Protein AF-A0A2Y9PAJ8-F1 (afdb_monomer_lite)

Organism: Delphinapterus leucas (NCBI:txid9749)

InterPro domains:
  IPR026242 HAUS augmin-like complex subunit 2, metazoa [PR02088] (64-81)
  IPR026242 HAUS augmin-like complex subunit 2, metazoa [PR02088] (92-110)
  IPR026242 HAUS augmin-like complex subunit 2, metazoa [PR02088] (110-126)
  IPR026242 HAUS augmin-like complex subunit 2, metazoa [PR02088] (129-152)
  IPR028346 HAUS augmin-like complex subunit 2 [PF15003] (10-169)
  IPR028346 HAUS augmin-like complex subunit 2 [PTHR16039] (4-170)

Radius of gyration: 66.62 Å; chains: 1; bounding box: 100×62×180 Å

Foldseek 3Di:
DDDPDPPDPDPDQPPVNVVVVVCCVVVVDPPVNVVVVVPDDPPVVVVVVVVVVVVVVVVVVVVVVVVVVVVVCVVCVCPPPPVNVVVVVVVVVVVVVVVVVVVVVVVVVVVVVVPPPPPPDDPDPPVCPVVVVVVVVVVVVVVVVVVVVVVVVVCVVVVVVVVVVVVVVVVVVVVVPDD

Sequence (179 aa):
MAEANPWVPASEPKAAGLLLGHFVASGLVTQEMLNISKKSTSCFVNFSRLQQITDIQAEIYQKNLEIELLRLEKDAADVVHPSFLAQKCHTLQSMNNHLEAVLKEKRSLRQRLLKPMCQENLPIEAVYHRYMVHLLELAVTFIERLEDHLEIIRNVPHLDENLKKMRRAQRVDLSRTVP

pLDDT: mean 81.79, std 15.31, range [39.09, 98.56]

Secondary structure (DSSP, 8-state):
-PPPPTTS--SS--HHHHHHHHHHHTTSS-HHHHHHHTTSPPHHHHHHHHHHHHHHHHHHHHHHHHHHHHHHHHHHHHHH-HHHHHHHHHHHHHHHHHHHHHHHHHHHHHHHHHS--TTSS----HHHHHHHHHHHHHHHHHHHHHHHHHHHHHHHHHHHHHHHHHHHHHHHHHTSS--

Structure (mmCIF, N/CA/C/O backbone):
data_AF-A0A2Y9PAJ8-F1
#
_entry.id   AF-A0A2Y9PAJ8-F1
#
loop_
_atom_site.group_PDB
_atom_site.id
_atom_site.type_symbol
_atom_site.label_atom_id
_atom_site.label_alt_id
_atom_site.label_comp_id
_atom_site.label_asym_id
_atom_site.label_entity_id
_atom_site.label_seq_id
_atom_site.pdbx_PDB_ins_code
_atom_site.Cartn_x
_atom_site.Cartn_y
_atom_site.Cartn_z
_atom_site.occupancy
_atom_site.B_iso_or_equiv
_atom_site.auth_seq_id
_atom_site.auth_comp_id
_atom_site.auth_asym_id
_atom_site.auth_atom_id
_atom_site.pdbx_PDB_model_num
ATOM 1 N N . MET A 1 1 ? 23.806 -16.352 -77.876 1.00 39.09 1 MET A N 1
ATOM 2 C CA . MET A 1 1 ? 25.153 -15.755 -77.768 1.00 39.09 1 MET A CA 1
ATOM 3 C C . MET A 1 1 ? 25.204 -15.026 -76.439 1.00 39.09 1 MET A C 1
ATOM 5 O O . MET A 1 1 ? 24.299 -14.245 -76.189 1.00 39.09 1 MET A O 1
ATOM 9 N N . ALA A 1 2 ? 26.139 -15.371 -75.554 1.00 44.28 2 ALA A N 1
ATOM 10 C CA . ALA A 1 2 ? 26.233 -14.759 -74.230 1.00 44.28 2 ALA A CA 1
ATOM 11 C C . ALA A 1 2 ? 26.873 -13.369 -74.356 1.00 44.28 2 ALA A C 1
ATOM 13 O O . ALA A 1 2 ? 27.982 -13.256 -74.876 1.00 44.28 2 ALA A O 1
ATOM 14 N N . GLU A 1 3 ? 26.164 -12.325 -73.924 1.00 47.22 3 GLU A N 1
ATOM 15 C CA . GLU A 1 3 ? 26.715 -10.974 -73.817 1.00 47.22 3 GLU A CA 1
ATOM 16 C C . GLU A 1 3 ? 27.881 -10.979 -72.824 1.00 47.22 3 GLU A C 1
ATOM 18 O O . GLU A 1 3 ? 27.763 -11.454 -71.691 1.00 47.22 3 GLU A O 1
ATOM 23 N N . ALA A 1 4 ? 29.036 -10.496 -73.277 1.00 56.88 4 ALA A N 1
ATOM 24 C CA . ALA A 1 4 ? 30.236 -10.423 -72.463 1.00 56.88 4 ALA A CA 1
ATOM 25 C C . ALA A 1 4 ? 30.007 -9.470 -71.280 1.00 56.88 4 ALA A C 1
ATOM 27 O O . ALA A 1 4 ? 29.634 -8.313 -71.463 1.00 56.88 4 ALA A O 1
ATOM 28 N N . ASN A 1 5 ? 30.242 -9.971 -70.065 1.00 56.97 5 ASN A N 1
ATOM 29 C CA . ASN A 1 5 ? 30.102 -9.213 -68.828 1.00 56.97 5 ASN A CA 1
ATOM 30 C C . ASN A 1 5 ? 30.989 -7.942 -68.872 1.00 56.97 5 ASN A C 1
ATOM 32 O O . ASN A 1 5 ? 32.215 -8.077 -68.937 1.00 56.97 5 ASN A O 1
ATOM 36 N N . PRO A 1 6 ? 30.409 -6.727 -68.771 1.00 57.31 6 PRO A N 1
ATOM 37 C CA . PRO A 1 6 ? 31.145 -5.459 -68.836 1.00 57.31 6 PRO A CA 1
ATOM 38 C C . PRO A 1 6 ? 32.193 -5.274 -67.727 1.00 57.31 6 PRO A C 1
ATOM 40 O O . PRO A 1 6 ? 33.041 -4.388 -67.820 1.00 57.31 6 PRO A O 1
ATOM 43 N N . TRP A 1 7 ? 32.120 -6.086 -66.669 1.00 59.66 7 TRP A N 1
ATOM 44 C CA . TRP A 1 7 ? 32.944 -5.978 -65.465 1.00 59.66 7 TRP A CA 1
ATOM 45 C C . TRP A 1 7 ? 34.128 -6.949 -65.432 1.00 59.66 7 TRP A C 1
ATOM 47 O O . TRP A 1 7 ? 34.899 -6.936 -64.474 1.00 59.66 7 TRP A O 1
ATOM 57 N N . VAL A 1 8 ? 34.305 -7.780 -66.464 1.00 54.75 8 VAL A N 1
ATOM 58 C CA . VAL A 1 8 ? 35.503 -8.616 -66.608 1.00 54.75 8 VAL A CA 1
ATOM 59 C C . VAL A 1 8 ? 36.596 -7.776 -67.277 1.00 54.75 8 VAL A C 1
ATOM 61 O O . VAL A 1 8 ? 36.372 -7.264 -68.376 1.00 54.75 8 VAL A O 1
ATOM 64 N N . PRO A 1 9 ? 37.784 -7.604 -66.663 1.00 58.22 9 PRO A N 1
ATOM 65 C CA . PRO A 1 9 ? 38.886 -6.918 -67.322 1.00 58.22 9 PRO A CA 1
ATOM 66 C C . PRO A 1 9 ? 39.263 -7.691 -68.587 1.00 58.22 9 PRO A C 1
ATOM 68 O O . PRO A 1 9 ? 39.720 -8.831 -68.511 1.00 58.22 9 PRO A O 1
ATOM 71 N N . ALA A 1 10 ? 39.045 -7.089 -69.756 1.00 58.31 10 ALA A N 1
ATOM 72 C CA . ALA A 1 10 ? 39.509 -7.661 -71.010 1.00 58.31 10 ALA A CA 1
ATOM 73 C C . ALA A 1 10 ? 41.036 -7.816 -70.944 1.00 58.31 10 ALA A C 1
ATOM 75 O O . ALA A 1 10 ? 41.749 -6.852 -70.669 1.00 58.31 10 ALA A O 1
ATOM 76 N N . SER A 1 11 ? 41.515 -9.040 -71.175 1.00 58.41 11 SER A N 1
ATOM 77 C CA . SER A 1 11 ? 42.934 -9.414 -71.100 1.00 58.41 11 SER A CA 1
ATOM 78 C C . SER A 1 11 ? 43.789 -8.814 -72.228 1.00 58.41 11 SER A C 1
ATOM 80 O O . SER A 1 11 ? 45.004 -9.003 -72.238 1.00 58.41 11 SER A O 1
ATOM 82 N N . GLU A 1 12 ? 43.179 -8.101 -73.176 1.00 63.31 12 GLU A N 1
ATOM 83 C CA . GLU A 1 12 ? 43.872 -7.427 -74.270 1.00 63.31 12 GLU A CA 1
ATOM 84 C C . GLU A 1 12 ? 44.139 -5.951 -73.930 1.00 63.31 12 GLU A C 1
ATOM 86 O O . GLU A 1 12 ? 43.258 -5.265 -73.394 1.00 63.31 12 GLU A O 1
ATOM 91 N N . PRO A 1 13 ? 45.335 -5.419 -74.246 1.00 65.50 13 PRO A N 1
ATOM 92 C CA . PRO A 1 13 ? 45.631 -4.011 -74.034 1.00 65.50 13 PRO A CA 1
ATOM 93 C C . PRO A 1 13 ? 44.679 -3.154 -74.875 1.00 65.50 13 PRO A C 1
ATOM 95 O O . PRO A 1 13 ? 44.751 -3.131 -76.102 1.00 65.50 13 PRO A O 1
ATOM 98 N N . LYS A 1 14 ? 43.769 -2.432 -74.203 1.00 73.19 14 LYS A N 1
ATOM 99 C CA . LYS A 1 14 ? 42.844 -1.488 -74.849 1.00 73.19 14 LYS A CA 1
ATOM 100 C C . LYS A 1 14 ? 43.635 -0.540 -75.754 1.00 73.19 14 LYS A C 1
ATOM 102 O O . LYS A 1 14 ? 44.642 0.011 -75.318 1.00 73.19 14 LYS A O 1
ATOM 107 N N . ALA A 1 15 ? 43.140 -0.277 -76.964 1.00 77.12 15 ALA A N 1
ATOM 108 C CA . ALA A 1 15 ? 43.777 0.629 -77.931 1.00 77.12 15 ALA A CA 1
ATOM 109 C C . ALA A 1 15 ? 44.148 2.001 -77.325 1.00 77.12 15 ALA A C 1
ATOM 111 O O . ALA A 1 15 ? 45.206 2.554 -77.614 1.00 77.12 15 ALA A O 1
ATOM 112 N N . ALA A 1 16 ? 43.325 2.508 -76.401 1.00 77.88 16 ALA A N 1
ATOM 113 C CA . ALA A 1 16 ? 43.622 3.716 -75.633 1.00 77.88 16 ALA A CA 1
ATOM 114 C C . ALA A 1 16 ? 44.891 3.593 -74.764 1.00 77.88 16 ALA A C 1
ATOM 116 O O . ALA A 1 16 ? 45.661 4.540 -74.671 1.00 77.88 16 ALA A O 1
ATOM 117 N N . GLY A 1 17 ? 45.142 2.431 -74.156 1.00 78.81 17 GLY A N 1
ATOM 118 C CA . GLY A 1 17 ? 46.349 2.164 -73.370 1.00 78.81 17 GLY A CA 1
ATOM 119 C C . GLY A 1 17 ? 47.621 2.150 -74.219 1.00 78.81 17 GLY A C 1
ATOM 120 O O . GLY A 1 17 ? 48.645 2.665 -73.781 1.00 78.81 17 GLY A O 1
ATOM 121 N N . LEU A 1 18 ? 47.543 1.642 -75.454 1.00 83.12 18 LEU A N 1
ATOM 122 C CA . LEU A 1 18 ? 48.664 1.679 -76.400 1.00 83.12 18 LEU A CA 1
ATOM 123 C C . LEU A 1 18 ? 48.980 3.112 -76.852 1.00 83.12 18 LEU A C 1
ATOM 125 O O . LEU A 1 18 ? 50.144 3.508 -76.859 1.00 83.12 18 LEU A O 1
ATOM 129 N N . LEU A 1 19 ? 47.953 3.915 -77.159 1.00 82.94 19 LEU A N 1
ATOM 130 C CA . LEU A 1 19 ? 48.126 5.330 -77.513 1.00 82.94 19 LEU A CA 1
ATOM 131 C C . LEU A 1 19 ? 48.706 6.147 -76.354 1.00 82.94 19 LEU A C 1
ATOM 133 O O . LEU A 1 19 ? 49.630 6.932 -76.554 1.00 82.94 19 LEU A O 1
ATOM 137 N N . LEU A 1 20 ? 48.211 5.932 -75.133 1.00 81.06 20 LEU A N 1
ATOM 138 C CA . LEU A 1 20 ? 48.749 6.583 -73.937 1.00 81.06 20 LEU A CA 1
ATOM 139 C C . LEU A 1 20 ? 50.207 6.177 -73.681 1.00 81.06 20 LEU A C 1
ATOM 141 O O . LEU A 1 20 ? 51.025 7.040 -73.376 1.00 81.06 20 LEU A O 1
ATOM 145 N N . GLY A 1 21 ? 50.555 4.901 -73.876 1.00 82.44 21 GLY A N 1
ATOM 146 C CA . GLY A 1 21 ? 51.939 4.427 -73.794 1.00 82.44 21 GLY A CA 1
ATOM 147 C C . GLY A 1 21 ? 52.856 5.097 -74.821 1.00 82.44 21 GLY A C 1
ATOM 148 O O . GLY A 1 21 ? 53.961 5.514 -74.477 1.00 82.44 21 GLY A O 1
ATOM 149 N N . HIS A 1 22 ? 52.380 5.286 -76.055 1.00 85.00 22 HIS A N 1
ATOM 150 C CA . HIS A 1 22 ? 53.116 6.019 -77.086 1.00 85.00 22 HIS A CA 1
ATOM 151 C C . HIS A 1 22 ? 53.312 7.497 -76.714 1.00 85.00 22 HIS A C 1
ATOM 153 O O . HIS A 1 22 ? 54.408 8.031 -76.874 1.00 85.00 22 HIS A O 1
ATOM 159 N N . PHE A 1 23 ? 52.292 8.160 -76.160 1.00 82.56 23 PHE A N 1
ATOM 160 C CA . PHE A 1 23 ? 52.420 9.551 -75.713 1.00 82.56 23 PHE A CA 1
ATOM 161 C C . PHE A 1 23 ? 53.408 9.720 -74.557 1.00 82.56 23 PHE A C 1
ATOM 163 O O . PHE A 1 23 ? 54.164 10.693 -74.555 1.00 82.56 23 PHE A O 1
ATOM 170 N N . VAL A 1 24 ? 53.476 8.746 -73.647 1.00 86.44 24 VAL A N 1
ATOM 171 C CA . VAL A 1 24 ? 54.499 8.709 -72.592 1.00 86.44 24 VAL A CA 1
ATOM 172 C C . VAL A 1 24 ? 55.894 8.494 -73.177 1.00 86.44 24 VAL A C 1
ATOM 174 O O . VAL A 1 24 ? 56.818 9.226 -72.833 1.00 86.44 24 VAL A O 1
ATOM 177 N N . ALA A 1 25 ? 56.051 7.553 -74.113 1.00 83.94 25 ALA A N 1
ATOM 178 C CA . ALA A 1 25 ? 57.332 7.286 -74.771 1.00 83.94 25 ALA A CA 1
ATOM 179 C C . ALA A 1 25 ? 57.831 8.472 -75.619 1.00 83.94 25 ALA A C 1
ATOM 181 O O . ALA A 1 25 ? 59.030 8.725 -75.683 1.00 83.94 25 ALA A O 1
ATOM 182 N N . SER A 1 26 ? 56.915 9.226 -76.234 1.00 85.38 26 SER A N 1
ATOM 183 C CA . SER A 1 26 ? 57.223 10.434 -77.014 1.00 85.38 26 SER A CA 1
ATOM 184 C C . SER A 1 26 ? 57.530 11.676 -76.162 1.00 85.38 26 SER A C 1
ATOM 186 O O . SER A 1 26 ? 57.843 12.727 -76.714 1.00 85.38 26 SER A O 1
ATOM 188 N N . GLY A 1 27 ? 57.409 11.588 -74.830 1.00 80.19 27 GLY A N 1
ATOM 189 C CA . GLY A 1 27 ? 57.617 12.711 -73.909 1.00 80.19 27 GLY A CA 1
ATOM 190 C C . GLY A 1 27 ? 56.516 13.779 -73.935 1.00 80.19 27 GLY A C 1
ATOM 191 O O . GLY A 1 27 ? 56.612 14.766 -73.211 1.00 80.19 27 GLY A O 1
ATOM 192 N N . LEU A 1 28 ? 55.460 13.581 -74.735 1.00 82.44 28 LEU A N 1
ATOM 193 C CA . LEU A 1 28 ? 54.324 14.500 -74.859 1.00 82.44 28 LEU A CA 1
ATOM 194 C C . LEU A 1 28 ? 53.488 14.561 -73.567 1.00 82.44 28 LEU A C 1
ATOM 196 O O . LEU A 1 28 ? 52.864 15.578 -73.274 1.00 82.44 28 LEU A O 1
ATOM 200 N N . VAL A 1 29 ? 53.473 13.468 -72.797 1.00 81.12 29 VAL A N 1
ATOM 201 C CA . VAL A 1 29 ? 52.797 13.355 -71.498 1.00 81.12 29 VAL A CA 1
ATOM 202 C C . VAL A 1 29 ? 53.731 12.649 -70.518 1.00 81.12 29 VAL A C 1
ATOM 204 O O . VAL A 1 29 ? 54.272 11.595 -70.835 1.00 81.12 29 VAL A O 1
ATOM 207 N N . THR A 1 30 ? 53.914 13.180 -69.307 1.00 82.44 30 THR A N 1
ATOM 208 C CA . THR A 1 30 ? 54.704 12.486 -68.277 1.00 82.44 30 THR A CA 1
ATOM 209 C C . THR A 1 30 ? 53.856 11.459 -67.525 1.00 82.44 30 THR A C 1
ATOM 211 O O . THR A 1 30 ? 52.648 11.627 -67.337 1.00 82.44 30 THR A O 1
ATOM 214 N N . GLN A 1 31 ? 54.490 10.394 -67.026 1.00 80.00 31 GLN A N 1
ATOM 215 C CA . GLN A 1 31 ? 53.811 9.394 -66.193 1.00 80.00 31 GLN A CA 1
ATOM 216 C C . GLN A 1 31 ? 53.178 10.028 -64.939 1.00 80.00 31 GLN A C 1
ATOM 218 O O . GLN A 1 31 ? 52.136 9.575 -64.464 1.00 80.00 31 GLN A O 1
ATOM 223 N N . GLU A 1 32 ? 53.770 11.107 -64.423 1.00 78.88 32 GLU A N 1
ATOM 224 C CA . GLU A 1 32 ? 53.215 11.885 -63.316 1.00 78.88 32 GLU A CA 1
ATOM 225 C C . GLU A 1 32 ? 51.882 12.545 -63.683 1.00 78.88 32 GLU A C 1
ATOM 227 O O . GLU A 1 32 ? 50.939 12.451 -62.898 1.00 78.88 32 GLU A O 1
ATOM 232 N N . MET A 1 33 ? 51.755 13.116 -64.889 1.00 79.81 33 MET A N 1
ATOM 233 C CA . MET A 1 33 ? 50.500 13.708 -65.374 1.00 79.81 33 MET A CA 1
ATOM 234 C C . MET A 1 33 ? 49.364 12.678 -65.452 1.00 79.81 33 MET A C 1
ATOM 236 O O . MET A 1 33 ? 48.243 12.974 -65.038 1.00 79.81 33 MET A O 1
ATOM 240 N N . LEU A 1 34 ? 49.650 11.447 -65.895 1.00 77.06 34 LEU A N 1
ATOM 241 C CA . LEU A 1 34 ? 48.667 10.353 -65.894 1.00 77.06 34 LEU A CA 1
ATOM 242 C C . LEU A 1 34 ? 48.319 9.884 -64.472 1.00 77.06 34 LEU A C 1
ATOM 244 O O . LEU A 1 34 ? 47.163 9.588 -64.166 1.00 77.06 34 LEU A O 1
ATOM 248 N N . ASN A 1 35 ? 49.305 9.855 -63.573 1.00 74.94 35 ASN A N 1
ATOM 249 C CA . ASN A 1 35 ? 49.118 9.427 -62.188 1.00 74.94 35 ASN A CA 1
ATOM 250 C C . ASN A 1 35 ? 48.344 10.447 -61.329 1.00 74.94 35 ASN A C 1
ATOM 252 O O . ASN A 1 35 ? 47.767 10.049 -60.316 1.00 74.94 35 ASN A O 1
ATOM 256 N N . ILE A 1 36 ? 48.283 11.733 -61.707 1.00 70.94 36 ILE A N 1
ATOM 257 C CA . ILE A 1 36 ? 47.476 12.755 -61.008 1.00 70.94 36 ILE A CA 1
ATOM 258 C C . ILE A 1 36 ? 45.981 12.416 -61.070 1.00 70.94 36 ILE A C 1
ATOM 260 O O . ILE A 1 36 ? 45.295 12.507 -60.053 1.00 70.94 36 ILE A O 1
ATOM 264 N N . SER A 1 37 ? 45.483 11.938 -62.215 1.00 62.16 37 SER A N 1
ATOM 265 C CA . SER A 1 37 ? 44.076 11.531 -62.371 1.00 62.16 37 SER A CA 1
ATOM 266 C C . SER A 1 37 ? 43.698 10.353 -61.458 1.00 62.16 37 SER A C 1
ATOM 268 O O . SER A 1 37 ? 42.570 10.270 -60.977 1.00 62.16 37 SER A O 1
ATOM 270 N N . LYS A 1 38 ? 44.663 9.488 -61.122 1.00 62.00 38 LYS A N 1
ATOM 271 C CA . LYS A 1 38 ? 44.470 8.337 -60.226 1.00 62.00 38 LYS A CA 1
ATOM 272 C C . LYS A 1 38 ? 44.359 8.723 -58.741 1.00 62.00 38 LYS A C 1
ATOM 274 O O . LYS A 1 38 ? 43.943 7.894 -57.936 1.00 62.00 38 LYS A O 1
ATOM 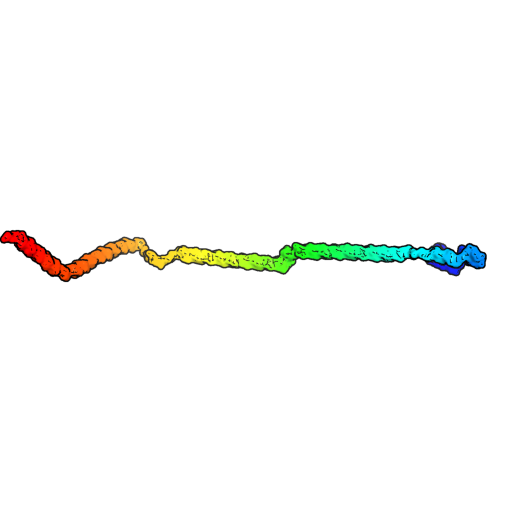279 N N . LYS A 1 39 ? 44.719 9.957 -58.356 1.00 57.59 39 LYS A N 1
ATOM 280 C CA . LYS A 1 39 ? 44.717 10.424 -56.954 1.00 57.59 39 LYS A CA 1
ATOM 281 C C . LYS A 1 39 ? 43.343 10.867 -56.434 1.00 57.59 39 LYS A C 1
ATOM 283 O O . LYS A 1 39 ? 43.264 11.272 -55.275 1.00 57.59 39 LYS A O 1
ATOM 288 N N . SER A 1 40 ? 42.263 10.786 -57.220 1.00 58.31 40 SER A N 1
ATOM 289 C CA . SER A 1 40 ? 40.924 11.024 -56.669 1.00 58.31 40 SER A CA 1
ATOM 290 C C . SER A 1 40 ? 40.627 9.941 -55.632 1.00 58.31 40 SER A C 1
ATOM 292 O O . SER A 1 40 ? 40.579 8.758 -55.974 1.00 58.31 40 SER A O 1
ATOM 294 N N . THR A 1 41 ? 40.456 10.329 -54.368 1.00 58.69 41 THR A N 1
ATOM 295 C CA . THR A 1 41 ? 40.036 9.428 -53.292 1.00 58.69 41 THR A CA 1
ATOM 296 C C . THR A 1 41 ? 38.855 8.599 -53.789 1.00 58.69 41 THR A C 1
ATOM 298 O O . THR A 1 41 ? 37.859 9.160 -54.245 1.00 58.69 41 THR A O 1
ATOM 301 N N . SER A 1 42 ? 38.986 7.269 -53.789 1.00 64.69 42 SER A N 1
ATOM 302 C CA . SER A 1 42 ? 37.980 6.395 -54.391 1.00 64.69 42 SER A CA 1
ATOM 303 C C . SER A 1 42 ? 36.621 6.672 -53.750 1.00 64.69 42 SER A C 1
ATOM 305 O O . SER A 1 42 ? 36.489 6.536 -52.532 1.00 64.69 42 SER A O 1
ATOM 307 N N . CYS A 1 43 ? 35.623 7.037 -54.556 1.00 63.28 43 CYS A N 1
ATOM 308 C CA . CYS A 1 43 ? 34.257 7.354 -54.122 1.00 63.28 43 CYS A CA 1
ATOM 309 C C . CYS A 1 43 ? 33.689 6.305 -53.134 1.00 63.28 43 CYS A C 1
ATOM 311 O O . CYS A 1 43 ? 33.001 6.635 -52.171 1.00 63.28 43 CYS A O 1
ATOM 313 N N . PHE A 1 44 ? 34.101 5.045 -53.298 1.00 66.00 44 PHE A N 1
ATOM 314 C CA . PHE A 1 44 ? 33.782 3.900 -52.442 1.00 66.00 44 PHE A CA 1
ATOM 315 C C . PHE A 1 44 ? 34.167 4.044 -50.957 1.00 66.00 44 PHE A C 1
ATOM 317 O O . PHE A 1 44 ? 33.447 3.539 -50.100 1.00 66.00 44 PHE A O 1
ATOM 324 N N . VAL A 1 45 ? 35.245 4.760 -50.615 1.00 73.50 45 VAL A N 1
ATOM 325 C CA . VAL A 1 45 ? 35.624 4.989 -49.204 1.00 73.50 45 VAL A CA 1
ATOM 326 C C . VAL A 1 45 ? 34.610 5.901 -48.513 1.00 73.50 45 VAL A C 1
ATOM 328 O O . VAL A 1 45 ? 34.265 5.675 -47.355 1.00 73.50 45 VAL A O 1
ATOM 331 N N . ASN A 1 46 ? 34.079 6.896 -49.227 1.00 82.00 46 ASN A N 1
ATOM 332 C CA . ASN A 1 46 ? 33.043 7.775 -48.688 1.00 82.00 46 ASN A CA 1
ATOM 333 C C . ASN A 1 46 ? 31.715 7.029 -48.520 1.00 82.00 46 ASN A C 1
ATOM 335 O O . ASN A 1 46 ? 31.052 7.221 -47.507 1.00 82.00 46 ASN A O 1
ATOM 339 N N . PHE A 1 47 ? 31.370 6.124 -49.444 1.00 86.06 47 PHE A N 1
ATOM 340 C CA . PHE A 1 47 ? 30.210 5.239 -49.285 1.00 86.06 47 PHE A CA 1
ATOM 341 C C . PHE A 1 47 ? 30.336 4.323 -48.066 1.00 86.06 47 PHE A C 1
ATOM 343 O O . PHE A 1 47 ? 29.399 4.238 -47.281 1.00 86.06 47 PHE A O 1
ATOM 350 N N . SER A 1 48 ? 31.499 3.699 -47.852 1.00 86.75 48 SER A N 1
ATOM 351 C CA . SER A 1 48 ? 31.722 2.866 -46.663 1.00 86.75 48 SER A CA 1
ATOM 352 C C . SER A 1 48 ? 31.595 3.663 -45.362 1.00 86.75 48 SER A C 1
ATOM 354 O O . SER A 1 48 ? 31.073 3.141 -44.382 1.00 86.75 48 SER A O 1
ATOM 356 N N . ARG A 1 49 ? 32.056 4.920 -45.340 1.00 89.50 49 ARG A N 1
ATOM 357 C CA . ARG A 1 49 ? 31.905 5.811 -44.178 1.00 89.50 49 ARG A CA 1
ATOM 358 C C . ARG A 1 49 ? 30.456 6.225 -43.955 1.00 89.50 49 ARG A C 1
ATOM 360 O O . ARG A 1 49 ? 29.999 6.204 -42.821 1.00 89.50 49 ARG A O 1
ATOM 367 N N . LEU A 1 50 ? 29.741 6.593 -45.018 1.00 92.44 50 LEU A N 1
ATOM 368 C CA . LEU A 1 50 ? 28.319 6.932 -44.943 1.00 92.44 50 LEU A CA 1
ATOM 369 C C . LEU A 1 50 ? 27.505 5.752 -44.416 1.00 92.44 50 LEU A C 1
ATOM 371 O O . LEU A 1 50 ? 26.712 5.945 -43.504 1.00 92.44 50 LEU A O 1
ATOM 375 N N . GLN A 1 51 ? 27.774 4.542 -44.912 1.00 93.31 51 GLN A N 1
ATOM 376 C CA . GLN A 1 51 ? 27.142 3.323 -44.414 1.00 93.31 51 GLN A CA 1
ATOM 377 C C . GLN A 1 51 ? 27.379 3.148 -42.908 1.00 93.31 51 GLN A C 1
ATOM 379 O O . GLN A 1 51 ? 26.420 3.013 -42.161 1.00 93.31 51 GLN A O 1
ATOM 384 N N . GLN A 1 52 ? 28.631 3.254 -42.447 1.00 96.19 52 GLN A N 1
ATOM 385 C CA . GLN A 1 52 ? 28.956 3.161 -41.016 1.00 96.19 52 GLN A CA 1
ATOM 386 C C . GLN A 1 52 ? 28.243 4.227 -40.175 1.00 96.19 52 GLN A C 1
ATOM 388 O O . GLN A 1 52 ? 27.774 3.931 -39.081 1.00 96.19 52 GLN A O 1
ATOM 393 N N . ILE A 1 53 ? 28.143 5.466 -40.668 1.00 96.00 53 ILE A N 1
ATOM 394 C CA . ILE A 1 53 ? 27.419 6.540 -39.973 1.00 96.00 53 ILE A CA 1
ATOM 395 C C . ILE A 1 53 ? 25.933 6.192 -39.858 1.00 96.00 53 ILE A C 1
ATOM 397 O O . ILE A 1 53 ? 25.359 6.359 -38.785 1.00 96.00 53 ILE A O 1
ATOM 401 N N . THR A 1 54 ? 25.316 5.705 -40.936 1.00 96.94 54 THR A N 1
ATOM 402 C CA . THR A 1 54 ? 23.909 5.290 -40.932 1.00 96.94 54 THR A CA 1
ATOM 403 C C . THR A 1 54 ? 23.672 4.115 -39.987 1.00 96.94 54 THR A C 1
ATOM 405 O O . THR A 1 54 ? 22.706 4.146 -39.227 1.00 96.94 54 THR A O 1
ATOM 408 N N . ASP A 1 55 ? 24.570 3.130 -39.968 1.00 98.00 55 ASP A N 1
ATOM 409 C CA . ASP A 1 55 ? 24.480 1.979 -39.067 1.00 98.00 55 ASP A CA 1
ATOM 410 C C . ASP A 1 55 ? 24.561 2.423 -37.596 1.00 98.00 55 ASP A C 1
ATOM 412 O O . ASP A 1 55 ? 23.708 2.061 -36.785 1.00 98.00 55 ASP A O 1
ATOM 416 N N . ILE A 1 56 ? 25.520 3.294 -37.261 1.00 98.12 56 ILE A N 1
ATOM 417 C CA . ILE A 1 56 ? 25.653 3.870 -35.913 1.00 98.12 56 ILE A CA 1
ATOM 418 C C . ILE A 1 56 ? 24.415 4.697 -35.544 1.00 98.12 56 ILE A C 1
ATOM 420 O O . ILE A 1 56 ? 23.937 4.635 -34.413 1.00 98.12 56 ILE A O 1
ATOM 424 N N . GLN A 1 57 ? 23.868 5.482 -36.474 1.00 98.31 57 GLN A N 1
ATOM 425 C CA . GLN A 1 57 ? 22.650 6.258 -36.224 1.00 98.31 57 GLN A CA 1
ATOM 426 C C . GLN A 1 57 ? 21.449 5.357 -35.928 1.00 98.31 57 GLN A C 1
ATOM 428 O O . GLN A 1 57 ? 20.667 5.664 -35.025 1.00 98.31 57 GLN A O 1
ATOM 433 N N . ALA A 1 58 ? 21.313 4.244 -36.651 1.00 98.12 58 ALA A N 1
ATOM 434 C CA . ALA A 1 58 ? 20.274 3.258 -36.392 1.00 98.12 58 ALA A CA 1
ATOM 435 C C . ALA A 1 58 ? 20.444 2.615 -35.007 1.00 98.12 58 ALA A C 1
ATOM 437 O O . ALA A 1 58 ? 19.466 2.492 -34.268 1.00 98.12 58 ALA A O 1
ATOM 438 N N . GLU A 1 59 ? 21.679 2.291 -34.614 1.00 98.50 59 GLU A N 1
ATOM 439 C CA . GLU A 1 59 ? 21.984 1.767 -33.280 1.00 98.50 59 GLU A CA 1
ATOM 440 C C . GLU A 1 59 ? 21.633 2.777 -32.175 1.00 98.50 59 GLU A C 1
ATOM 442 O O . GLU A 1 59 ? 20.965 2.424 -31.202 1.00 98.50 59 GLU A O 1
ATOM 447 N N . ILE A 1 60 ? 22.001 4.053 -32.340 1.00 98.56 60 ILE A N 1
ATOM 448 C CA . ILE A 1 60 ? 21.643 5.124 -31.395 1.00 98.56 60 ILE A CA 1
ATOM 449 C C . ILE A 1 60 ? 20.124 5.228 -31.254 1.00 98.56 60 ILE A C 1
ATOM 451 O O . ILE A 1 60 ? 19.608 5.316 -30.139 1.00 98.56 60 ILE A O 1
ATOM 455 N N . TYR A 1 61 ? 19.397 5.214 -32.371 1.00 98.50 61 TYR A N 1
ATOM 456 C CA . TYR A 1 61 ? 17.941 5.288 -32.351 1.00 98.50 61 TYR A CA 1
ATOM 457 C C . TYR A 1 61 ? 17.327 4.094 -31.611 1.00 98.50 61 TYR A C 1
ATOM 459 O O . TYR A 1 61 ? 16.482 4.280 -30.735 1.00 98.50 61 TYR A O 1
ATOM 467 N N . GLN A 1 62 ? 17.812 2.882 -31.885 1.00 98.50 62 GLN A N 1
ATOM 468 C CA . GLN A 1 62 ? 17.379 1.67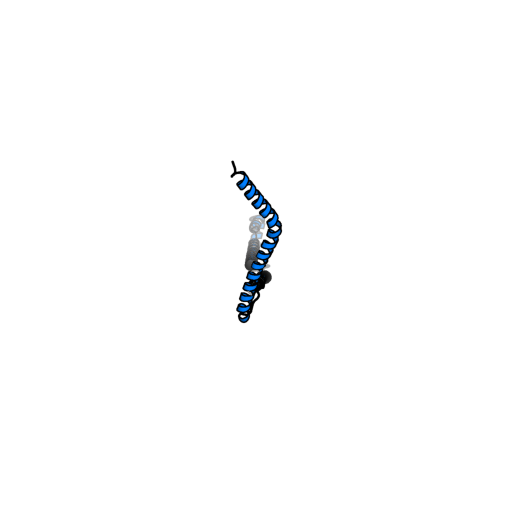4 -31.189 1.00 98.50 62 GLN A CA 1
ATOM 469 C C . GLN A 1 62 ? 17.638 1.760 -29.678 1.00 98.50 62 GLN A C 1
ATOM 471 O O . GLN A 1 62 ? 16.758 1.434 -28.882 1.00 98.50 62 GLN A O 1
ATOM 476 N N . LYS A 1 63 ? 18.820 2.233 -29.268 1.00 98.50 63 LYS A N 1
ATOM 477 C CA . LYS A 1 63 ? 19.161 2.396 -27.850 1.00 98.50 63 LYS A CA 1
ATOM 478 C C . LYS A 1 63 ? 18.327 3.463 -27.155 1.00 98.50 63 LYS A C 1
ATOM 480 O O . LYS A 1 63 ? 17.932 3.262 -26.010 1.00 98.50 63 LYS A O 1
ATOM 485 N N . ASN A 1 64 ? 17.996 4.555 -27.838 1.00 98.56 64 ASN A N 1
ATOM 486 C CA . ASN A 1 64 ? 17.090 5.563 -27.292 1.00 98.56 64 ASN A CA 1
ATOM 487 C C . ASN A 1 64 ? 15.689 4.990 -27.036 1.00 98.56 64 ASN A C 1
ATOM 489 O O . ASN A 1 64 ? 15.121 5.245 -25.976 1.00 98.56 64 ASN A O 1
ATOM 493 N N . LEU A 1 65 ? 15.168 4.168 -27.951 1.00 98.56 65 LEU A N 1
ATOM 494 C CA . LEU A 1 65 ? 13.885 3.489 -27.752 1.00 98.56 65 LEU A CA 1
ATOM 495 C C . LEU A 1 65 ? 13.922 2.512 -26.568 1.00 98.56 65 LEU A C 1
ATOM 497 O O . LEU A 1 65 ? 12.989 2.479 -25.770 1.00 98.56 65 LEU A O 1
ATOM 501 N N . GLU A 1 66 ? 15.005 1.745 -26.417 1.00 98.50 66 GLU A N 1
ATOM 502 C CA . GLU A 1 66 ? 15.202 0.845 -25.271 1.00 98.50 66 GLU A CA 1
ATOM 503 C C . GLU A 1 66 ? 15.197 1.624 -23.942 1.00 98.50 66 GLU A C 1
ATOM 505 O O . GLU A 1 66 ? 14.556 1.214 -22.974 1.00 98.50 66 GLU A O 1
ATOM 510 N N . ILE A 1 67 ? 15.835 2.800 -23.908 1.00 98.38 67 ILE A N 1
ATOM 511 C CA . ILE A 1 67 ? 15.825 3.693 -22.741 1.00 98.38 67 ILE A CA 1
ATOM 512 C C . ILE A 1 67 ? 14.415 4.213 -22.441 1.00 98.38 67 ILE A C 1
ATOM 514 O O . ILE A 1 67 ? 14.024 4.251 -21.273 1.00 98.38 67 ILE A O 1
ATOM 518 N N . GLU A 1 68 ? 13.654 4.637 -23.452 1.00 98.31 68 GLU A N 1
ATOM 519 C CA . GLU A 1 68 ? 12.275 5.100 -23.251 1.00 98.31 68 GLU A CA 1
ATOM 520 C C . GLU A 1 68 ? 11.374 3.991 -22.710 1.00 98.31 68 GLU A C 1
ATOM 522 O O . GLU A 1 68 ? 10.611 4.233 -21.774 1.00 98.31 68 GLU A O 1
ATOM 527 N N . LEU A 1 69 ? 11.515 2.767 -23.223 1.00 97.69 69 LEU A N 1
ATOM 528 C CA . LEU A 1 69 ? 10.766 1.608 -22.741 1.00 97.69 69 LEU A CA 1
ATOM 529 C C . LEU A 1 69 ? 11.068 1.331 -21.264 1.00 97.69 69 LEU A C 1
ATOM 531 O O . LEU A 1 69 ? 10.144 1.214 -20.461 1.00 97.69 69 LEU A O 1
ATOM 535 N N . LEU A 1 70 ? 12.347 1.306 -20.882 1.00 96.50 70 LEU A N 1
ATOM 536 C CA . LEU A 1 70 ? 12.755 1.087 -19.491 1.00 96.50 70 LEU A CA 1
ATOM 537 C C . LEU A 1 70 ? 12.284 2.207 -18.554 1.00 96.50 70 LEU A C 1
ATOM 539 O O . LEU A 1 70 ? 11.933 1.950 -17.402 1.00 96.50 70 LEU A O 1
ATOM 543 N N . ARG A 1 71 ? 12.263 3.460 -19.026 1.00 97.19 71 ARG A N 1
ATOM 544 C CA . ARG A 1 71 ? 11.696 4.578 -18.256 1.00 97.19 71 ARG A CA 1
ATOM 545 C C . ARG A 1 71 ? 10.205 4.388 -18.031 1.00 97.19 71 ARG A C 1
ATOM 547 O O . ARG A 1 71 ? 9.756 4.538 -16.901 1.00 97.19 71 ARG A O 1
ATOM 554 N N . LEU A 1 72 ? 9.468 4.006 -19.071 1.00 96.06 72 LEU A N 1
ATOM 555 C CA . LEU A 1 72 ? 8.036 3.755 -18.970 1.00 96.06 72 LEU A CA 1
ATOM 556 C C . LEU A 1 72 ? 7.728 2.598 -18.009 1.00 96.06 72 LEU A C 1
ATOM 558 O O . LEU A 1 72 ? 6.828 2.716 -17.183 1.00 96.06 72 LEU A O 1
ATOM 562 N N . GLU A 1 73 ? 8.497 1.508 -18.073 1.00 93.75 73 GLU A N 1
ATOM 563 C CA . GLU A 1 73 ? 8.372 0.379 -17.143 1.00 93.75 73 GLU A CA 1
ATOM 564 C C . GLU A 1 73 ? 8.635 0.815 -15.699 1.00 93.75 73 GLU A C 1
ATOM 566 O O . GLU A 1 73 ? 7.851 0.502 -14.804 1.00 93.75 73 GLU A O 1
ATOM 571 N N . LYS A 1 74 ? 9.692 1.602 -15.471 1.00 93.19 74 LYS A N 1
ATOM 572 C CA . LYS A 1 74 ? 9.998 2.161 -14.152 1.00 93.19 74 LYS A CA 1
ATOM 573 C C . LYS A 1 74 ? 8.877 3.075 -13.644 1.00 93.19 74 LYS A C 1
ATOM 575 O O . LYS A 1 74 ? 8.536 3.003 -12.468 1.00 93.19 74 LYS A O 1
ATOM 580 N N . ASP A 1 75 ? 8.326 3.939 -14.490 1.00 94.25 75 ASP A N 1
ATOM 581 C CA . ASP A 1 75 ? 7.290 4.895 -14.085 1.00 94.25 75 ASP A CA 1
ATOM 582 C C . ASP A 1 75 ? 5.942 4.203 -13.826 1.00 94.25 75 ASP A C 1
ATOM 584 O O . ASP A 1 75 ? 5.167 4.664 -12.993 1.00 94.25 75 ASP A O 1
ATOM 588 N N . ALA A 1 76 ? 5.685 3.065 -14.481 1.00 93.19 76 ALA A N 1
ATOM 589 C CA . ALA A 1 76 ? 4.511 2.222 -14.251 1.00 93.19 76 ALA A CA 1
ATOM 590 C C . ALA A 1 76 ? 4.741 1.106 -13.208 1.00 93.19 76 ALA A C 1
ATOM 592 O O . ALA A 1 76 ? 3.816 0.352 -12.884 1.00 93.19 76 ALA A O 1
ATOM 593 N N . ALA A 1 77 ? 5.960 0.982 -12.674 1.00 91.25 77 ALA A N 1
ATOM 594 C CA . ALA A 1 77 ? 6.386 -0.097 -11.785 1.00 91.25 77 ALA A CA 1
ATOM 595 C C . ALA A 1 77 ? 5.467 -0.275 -10.573 1.00 91.25 77 ALA A C 1
ATOM 597 O O . ALA A 1 77 ? 5.177 -1.395 -10.156 1.00 91.25 77 ALA A O 1
ATOM 598 N N . ASP A 1 78 ? 4.988 0.826 -10.005 1.00 88.25 78 ASP A N 1
ATOM 599 C CA . ASP A 1 78 ? 4.204 0.825 -8.776 1.00 88.25 78 ASP A CA 1
ATOM 600 C C . ASP A 1 78 ? 2.752 0.343 -8.964 1.00 88.25 78 ASP A C 1
ATOM 602 O O . ASP A 1 78 ? 2.057 0.106 -7.965 1.00 88.25 78 ASP A O 1
ATOM 606 N N . VAL A 1 79 ? 2.303 0.209 -10.218 1.00 89.69 79 VAL A N 1
ATOM 607 C CA . VAL A 1 79 ? 0.981 -0.307 -10.604 1.00 89.69 79 VAL A CA 1
ATOM 608 C C . VAL A 1 79 ? 1.082 -1.646 -11.336 1.00 89.69 79 VAL A C 1
ATOM 610 O O . VAL A 1 79 ? 0.152 -2.444 -11.265 1.00 89.69 79 VAL A O 1
ATOM 613 N N . VAL A 1 80 ? 2.190 -1.914 -12.030 1.00 87.88 80 VAL A N 1
ATOM 614 C CA . VAL A 1 80 ? 2.352 -3.114 -12.865 1.00 87.88 80 VAL A CA 1
ATOM 615 C C . VAL A 1 80 ? 3.119 -4.220 -12.142 1.00 87.88 80 VAL A C 1
ATOM 617 O O . VAL A 1 80 ? 2.784 -5.396 -12.299 1.00 87.88 80 VAL A O 1
ATOM 620 N N . HIS A 1 81 ? 4.135 -3.892 -11.335 1.00 93.69 81 HIS A N 1
ATOM 621 C CA . HIS A 1 81 ? 4.957 -4.934 -10.727 1.00 93.69 81 HIS A CA 1
ATOM 622 C C . HIS A 1 81 ? 4.284 -5.563 -9.496 1.00 93.69 81 HIS A C 1
ATOM 624 O O . HIS A 1 81 ? 3.935 -4.860 -8.538 1.00 93.69 81 HIS A O 1
ATOM 630 N N . PRO A 1 82 ? 4.201 -6.909 -9.444 1.00 93.62 82 PRO A N 1
ATOM 631 C CA . PRO A 1 82 ? 3.596 -7.628 -8.327 1.00 93.62 82 PRO A CA 1
ATOM 632 C C . PRO A 1 82 ? 4.218 -7.323 -6.962 1.00 93.62 82 PRO A C 1
ATOM 634 O O . PRO A 1 82 ? 3.514 -7.370 -5.962 1.00 93.62 82 PRO A O 1
ATOM 637 N N . SER A 1 83 ? 5.513 -6.999 -6.894 1.00 91.44 83 SER A N 1
ATOM 638 C CA . SER A 1 83 ? 6.204 -6.682 -5.636 1.00 91.44 83 SER A CA 1
ATOM 639 C C . SER A 1 83 ? 5.685 -5.392 -4.992 1.00 91.44 83 SER A C 1
ATOM 641 O O . SER A 1 83 ? 5.330 -5.398 -3.813 1.00 91.44 83 SER A O 1
ATOM 643 N N . PHE A 1 84 ? 5.582 -4.306 -5.764 1.00 91.56 84 PHE A N 1
ATOM 644 C CA . PHE A 1 84 ? 5.046 -3.027 -5.289 1.00 91.56 84 PHE A CA 1
ATOM 645 C C . PHE A 1 84 ? 3.560 -3.135 -4.942 1.00 91.56 84 PHE A C 1
ATOM 647 O O . PHE A 1 84 ? 3.124 -2.612 -3.914 1.00 91.56 84 PHE A O 1
ATOM 654 N N . LEU A 1 85 ? 2.784 -3.864 -5.752 1.00 93.25 85 LEU A N 1
ATOM 655 C CA . LEU A 1 85 ? 1.379 -4.142 -5.455 1.00 93.25 85 LEU A CA 1
ATOM 656 C C . LEU A 1 85 ? 1.223 -4.959 -4.171 1.00 93.25 85 LEU A C 1
ATOM 658 O O . LEU A 1 85 ? 0.447 -4.577 -3.300 1.00 93.25 85 LEU A O 1
ATOM 662 N N . ALA A 1 86 ? 1.990 -6.040 -4.010 1.00 95.00 86 ALA A N 1
ATOM 663 C CA . ALA A 1 86 ? 1.963 -6.871 -2.811 1.00 95.00 86 ALA A CA 1
ATOM 664 C C . ALA A 1 86 ? 2.320 -6.061 -1.560 1.00 95.00 86 ALA A C 1
ATOM 666 O O . ALA A 1 86 ? 1.647 -6.197 -0.538 1.00 95.00 86 ALA A O 1
ATOM 667 N N . GLN A 1 87 ? 3.317 -5.175 -1.651 1.00 95.19 87 GLN A N 1
ATOM 668 C CA . GLN A 1 87 ? 3.675 -4.256 -0.573 1.00 95.19 87 GLN A CA 1
ATOM 669 C C . GLN A 1 87 ? 2.510 -3.318 -0.222 1.00 95.19 87 GLN A C 1
ATOM 671 O O . GLN A 1 87 ? 2.129 -3.242 0.947 1.00 95.19 87 GLN A O 1
ATOM 676 N N . LYS A 1 88 ? 1.903 -2.649 -1.216 1.00 94.69 88 LYS A N 1
ATOM 677 C CA . LYS A 1 88 ? 0.730 -1.777 -1.011 1.00 94.69 88 LYS A CA 1
ATOM 678 C C . LYS A 1 88 ? -0.435 -2.555 -0.376 1.00 94.69 88 LYS A C 1
ATOM 680 O O . LYS A 1 88 ? -1.032 -2.083 0.592 1.00 94.69 88 LYS A O 1
ATOM 685 N N . CYS A 1 89 ? -0.722 -3.765 -0.861 1.00 95.19 89 CYS A N 1
ATOM 686 C CA . CYS A 1 89 ? -1.743 -4.652 -0.300 1.00 95.19 89 CYS A CA 1
ATOM 687 C C . CYS A 1 89 ? -1.439 -5.034 1.154 1.00 95.19 89 CYS A C 1
ATOM 689 O O . CYS A 1 89 ? -2.336 -4.972 1.989 1.00 95.19 89 CYS A O 1
ATOM 691 N N . HIS A 1 90 ? -0.187 -5.367 1.479 1.00 96.81 90 HIS A N 1
ATOM 692 C CA . HIS A 1 90 ? 0.233 -5.664 2.850 1.00 96.81 90 HIS A CA 1
ATOM 693 C C . HIS A 1 90 ? 0.013 -4.478 3.789 1.00 96.81 90 HIS A C 1
ATOM 695 O O . HIS A 1 90 ? -0.528 -4.650 4.882 1.00 96.81 90 HIS A O 1
ATOM 701 N N . THR A 1 91 ? 0.382 -3.267 3.368 1.00 96.75 91 THR A N 1
ATOM 702 C CA . THR A 1 91 ? 0.157 -2.056 4.164 1.00 96.75 91 THR A CA 1
ATOM 703 C C . THR A 1 91 ? -1.333 -1.818 4.415 1.00 96.75 91 THR A C 1
ATOM 705 O O . THR A 1 91 ? -1.730 -1.580 5.557 1.00 96.75 91 THR A O 1
ATOM 708 N N . LEU A 1 92 ? -2.173 -1.938 3.383 1.00 97.69 92 LEU A N 1
ATOM 709 C CA . LEU A 1 92 ? -3.626 -1.786 3.519 1.00 97.69 92 LEU A CA 1
ATOM 710 C C . LEU A 1 92 ? -4.242 -2.864 4.414 1.00 97.69 92 LEU A C 1
ATOM 712 O O . LEU A 1 92 ? -5.096 -2.565 5.247 1.00 97.69 92 LEU A O 1
ATOM 716 N N . GLN A 1 93 ? -3.791 -4.109 4.283 1.00 98.25 93 GLN A N 1
ATOM 717 C CA . GLN A 1 93 ? -4.274 -5.212 5.104 1.00 98.25 93 GLN A CA 1
ATOM 718 C C . GLN A 1 93 ? -3.884 -5.033 6.573 1.00 98.25 93 GLN A C 1
ATOM 720 O O . GLN A 1 93 ? -4.717 -5.231 7.454 1.00 98.25 93 GLN A O 1
ATOM 725 N N . SER A 1 94 ? -2.660 -4.575 6.841 1.00 98.38 94 SER A N 1
ATOM 726 C CA . SER A 1 94 ? -2.219 -4.213 8.190 1.00 98.38 94 SER A CA 1
ATOM 727 C C . SER A 1 94 ? -3.101 -3.116 8.799 1.00 98.38 94 SER A C 1
ATOM 729 O O . SER A 1 94 ? -3.605 -3.263 9.914 1.00 98.38 94 SER A O 1
ATOM 731 N N . MET A 1 95 ? -3.383 -2.052 8.040 1.00 98.44 95 MET A N 1
ATOM 732 C CA . MET A 1 95 ? -4.275 -0.978 8.485 1.00 98.44 95 MET A CA 1
ATOM 733 C C . MET A 1 95 ? -5.689 -1.492 8.788 1.00 98.44 95 MET A C 1
ATOM 735 O O . MET A 1 95 ? -6.250 -1.156 9.831 1.00 98.44 95 MET A O 1
ATOM 739 N N . ASN A 1 96 ? -6.251 -2.340 7.923 1.00 98.50 96 ASN A N 1
ATOM 740 C CA . ASN A 1 96 ? -7.563 -2.945 8.152 1.00 98.50 96 ASN A CA 1
ATOM 741 C C . ASN A 1 96 ? -7.591 -3.794 9.427 1.00 98.50 96 ASN A C 1
ATOM 743 O O . ASN A 1 96 ? -8.518 -3.652 10.222 1.00 98.50 96 ASN A O 1
ATOM 747 N N . ASN A 1 97 ? -6.558 -4.603 9.671 1.00 98.38 97 ASN A N 1
ATOM 748 C CA . ASN A 1 97 ? -6.447 -5.399 10.894 1.00 98.38 97 ASN A CA 1
ATOM 749 C C . ASN A 1 97 ? -6.420 -4.506 12.146 1.00 98.38 97 ASN A C 1
ATOM 751 O O . ASN A 1 97 ? -7.094 -4.791 13.137 1.00 98.38 97 ASN A O 1
ATOM 755 N N . HIS A 1 98 ? -5.677 -3.394 12.102 1.00 98.50 98 HIS A N 1
ATOM 756 C CA . HIS A 1 98 ? -5.657 -2.421 13.194 1.00 98.50 98 HIS A CA 1
ATOM 757 C C . HIS A 1 98 ? -7.028 -1.773 13.421 1.00 98.50 98 HIS A C 1
ATOM 759 O O . HIS A 1 98 ? -7.472 -1.667 14.566 1.00 98.50 98 HIS A O 1
ATOM 765 N N . LEU A 1 99 ? -7.729 -1.379 12.356 1.00 98.50 99 LEU A N 1
ATOM 766 C CA . LEU A 1 99 ? -9.079 -0.819 12.456 1.00 98.50 99 LEU A CA 1
ATOM 767 C C . LEU A 1 99 ? -10.070 -1.830 13.040 1.00 98.50 99 LEU A C 1
ATOM 769 O O . LEU A 1 99 ? -10.881 -1.475 13.898 1.00 98.50 99 LEU A O 1
ATOM 773 N N . GLU A 1 100 ? -9.987 -3.094 12.634 1.00 98.50 100 GLU A N 1
ATOM 774 C CA . GLU A 1 100 ? -10.830 -4.159 13.170 1.00 98.50 100 GLU A CA 1
ATOM 775 C C . GLU A 1 100 ? -10.584 -4.379 14.671 1.00 98.50 100 GLU A C 1
ATOM 777 O O . GLU A 1 100 ? -11.541 -4.468 15.450 1.00 98.50 100 GLU A O 1
ATOM 782 N N . ALA A 1 101 ? -9.319 -4.363 15.102 1.00 98.44 101 ALA A N 1
ATOM 783 C CA . ALA A 1 101 ? -8.955 -4.433 16.515 1.00 98.44 101 ALA A CA 1
ATOM 784 C C . ALA A 1 101 ? -9.528 -3.250 17.315 1.00 98.44 101 ALA A C 1
ATOM 786 O O . ALA A 1 101 ? -10.158 -3.454 18.354 1.00 98.44 101 ALA A O 1
ATOM 787 N N . VAL A 1 102 ? -9.400 -2.021 16.802 1.00 98.56 102 VAL A N 1
ATOM 788 C CA . VAL A 1 102 ? -9.973 -0.818 17.432 1.00 98.56 102 VAL A CA 1
ATOM 789 C C . VAL A 1 102 ? -11.494 -0.923 17.551 1.00 98.56 102 VAL A C 1
ATOM 791 O O . VAL A 1 102 ? -12.064 -0.593 18.592 1.00 98.56 102 VAL A O 1
ATOM 794 N N . LEU A 1 103 ? -12.178 -1.412 16.515 1.00 98.38 103 LEU A N 1
ATOM 795 C CA . LEU A 1 103 ? -13.627 -1.609 16.553 1.00 98.38 103 LEU A CA 1
ATOM 796 C C . LEU A 1 103 ? -14.037 -2.669 17.582 1.00 98.38 103 LEU A C 1
ATOM 798 O O . LEU A 1 103 ? -15.046 -2.490 18.272 1.00 98.38 103 LEU A O 1
ATOM 802 N N . LYS A 1 104 ? -13.271 -3.756 17.708 1.00 98.12 104 LYS A N 1
ATOM 803 C CA . LYS A 1 104 ? -13.500 -4.798 18.715 1.00 98.12 104 LYS A CA 1
ATOM 804 C C . LYS A 1 104 ? -13.339 -4.247 20.133 1.00 98.12 104 LYS A C 1
ATOM 806 O O . LYS A 1 104 ? -14.238 -4.435 20.953 1.00 98.12 104 LYS A O 1
ATOM 811 N N . GLU A 1 105 ? -12.276 -3.491 20.392 1.00 97.69 105 GLU A N 1
ATOM 812 C CA . GLU A 1 105 ? -12.052 -2.843 21.690 1.00 97.69 105 GLU A CA 1
ATOM 813 C C . GLU A 1 105 ? -13.116 -1.795 22.007 1.00 97.69 105 GLU A C 1
ATOM 815 O O . GLU A 1 105 ? -13.656 -1.772 23.110 1.00 97.69 105 GLU A O 1
ATOM 820 N N . LYS A 1 106 ? -13.526 -0.983 21.027 1.00 97.31 106 LYS A N 1
ATOM 821 C CA . LYS A 1 106 ? -14.633 -0.034 21.200 1.00 97.31 106 LYS A CA 1
ATOM 822 C C . LYS A 1 106 ? -15.926 -0.742 21.616 1.00 97.31 106 LYS A C 1
ATOM 824 O O . LYS A 1 106 ? -16.642 -0.247 22.488 1.00 97.31 106 LYS A O 1
ATOM 829 N N . ARG A 1 107 ? -16.246 -1.891 21.004 1.00 96.31 107 ARG A N 1
ATOM 830 C CA . ARG A 1 107 ? -17.416 -2.705 21.385 1.00 96.31 107 ARG A CA 1
ATOM 831 C C . ARG A 1 107 ? -17.266 -3.271 22.800 1.00 96.31 107 ARG A C 1
ATOM 833 O O . ARG A 1 107 ? -18.204 -3.142 23.581 1.00 96.31 107 ARG A O 1
ATOM 840 N N . SER A 1 108 ? -16.100 -3.824 23.136 1.00 95.81 108 SER A N 1
ATOM 841 C CA . SER A 1 108 ? -15.773 -4.337 24.477 1.00 95.81 108 SER A CA 1
ATOM 842 C C . SER A 1 108 ? -15.914 -3.254 25.551 1.00 95.81 108 SER A C 1
ATOM 844 O O . SER A 1 108 ? -16.613 -3.433 26.548 1.00 95.81 108 SER A O 1
ATOM 846 N N . LEU A 1 109 ? -15.333 -2.077 25.314 1.00 94.94 109 LEU A N 1
ATOM 847 C CA . LEU A 1 109 ? -15.419 -0.935 26.215 1.00 94.94 109 LEU A CA 1
ATOM 848 C C . LEU A 1 109 ? -16.866 -0.481 26.398 1.00 94.94 109 LEU A C 1
ATOM 850 O O . LEU A 1 109 ? -17.304 -0.278 27.526 1.00 94.94 109 LEU A O 1
ATOM 854 N N . ARG A 1 110 ? -17.636 -0.378 25.309 1.00 92.88 110 ARG A N 1
ATOM 855 C CA . ARG A 1 110 ? -19.057 -0.032 25.392 1.00 92.88 110 ARG A CA 1
ATOM 856 C C . ARG A 1 110 ? -19.828 -1.044 26.243 1.00 92.88 110 ARG A C 1
ATOM 858 O O . ARG A 1 110 ? -20.629 -0.623 27.065 1.00 92.88 110 ARG A O 1
ATOM 865 N N . GLN A 1 111 ? -19.582 -2.346 26.086 1.00 90.62 111 GLN A N 1
ATOM 866 C CA . GLN A 1 111 ? -20.209 -3.380 26.920 1.00 90.62 111 GLN A CA 1
ATOM 867 C C . GLN A 1 111 ? -19.817 -3.251 28.396 1.00 90.62 111 GLN A C 1
ATOM 869 O O . GLN A 1 111 ? -20.673 -3.374 29.267 1.00 90.62 111 GLN A O 1
ATOM 874 N N . ARG A 1 112 ? -18.544 -2.959 28.682 1.00 91.38 112 ARG A N 1
ATOM 875 C CA . ARG A 1 112 ? -18.053 -2.734 30.049 1.00 91.38 112 ARG A CA 1
ATOM 876 C C . ARG A 1 112 ? -18.670 -1.500 30.700 1.00 91.38 112 ARG A C 1
ATOM 878 O O . ARG A 1 112 ? -18.969 -1.555 31.882 1.00 91.38 112 ARG A O 1
ATOM 885 N N . LEU A 1 113 ? -18.860 -0.422 29.940 1.00 86.06 113 LEU A N 1
ATOM 886 C CA . LEU A 1 113 ? -19.471 0.820 30.423 1.00 86.06 113 LEU A CA 1
ATOM 887 C C . LEU A 1 113 ? -20.999 0.724 30.546 1.00 86.06 113 LEU A C 1
ATOM 889 O O . LEU A 1 113 ? -21.579 1.365 31.411 1.00 86.06 113 LEU A O 1
ATOM 893 N N . LEU A 1 114 ? -21.655 -0.058 29.680 1.00 81.19 114 LEU A N 1
ATOM 894 C CA . LEU A 1 114 ? -23.092 -0.346 29.766 1.00 81.19 114 LEU A CA 1
ATOM 895 C C . LEU A 1 114 ? -23.430 -1.291 30.914 1.00 81.19 114 LEU A C 1
ATOM 897 O O . LEU A 1 114 ? -24.565 -1.277 31.383 1.00 81.19 114 LEU A O 1
ATOM 901 N N . LYS A 1 115 ? -22.481 -2.133 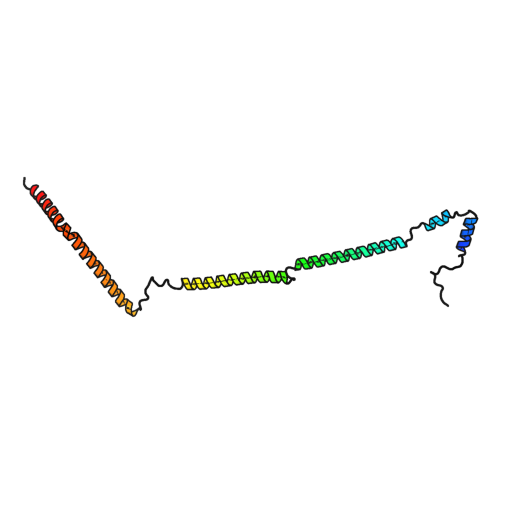31.341 1.00 73.25 115 LYS A N 1
ATOM 902 C CA . LYS A 1 115 ? -22.648 -2.914 32.560 1.00 73.25 115 LYS A CA 1
ATOM 903 C C . LYS A 1 115 ? -22.760 -1.896 33.697 1.00 73.25 115 LYS A C 1
ATOM 905 O O . LYS A 1 115 ? -21.784 -1.180 33.926 1.00 73.25 115 LYS A O 1
ATOM 910 N N . PRO A 1 116 ? -23.911 -1.799 34.389 1.00 61.38 116 PRO A N 1
ATOM 911 C CA . PRO A 1 116 ? -23.992 -0.960 35.568 1.00 61.38 116 PRO A CA 1
ATOM 912 C C . PRO A 1 116 ? -22.833 -1.369 36.472 1.00 61.38 116 PRO A C 1
ATOM 914 O O . PRO A 1 116 ? -22.559 -2.566 36.617 1.00 61.38 116 PRO A O 1
ATOM 917 N N . MET A 1 117 ? -22.127 -0.397 37.042 1.00 56.56 117 MET A N 1
ATOM 918 C CA . MET A 1 117 ? -21.286 -0.647 38.205 1.00 56.56 117 MET A CA 1
ATOM 919 C C . MET A 1 117 ? -22.249 -1.168 39.275 1.00 56.56 117 MET A C 1
ATOM 921 O O . MET A 1 117 ? -22.896 -0.384 39.962 1.00 56.56 117 MET A O 1
ATOM 925 N N . CYS A 1 118 ? -22.487 -2.483 39.296 1.00 54.38 118 CYS A N 1
ATOM 926 C CA . CYS A 1 118 ? -23.427 -3.125 40.197 1.00 54.38 118 CYS A CA 1
ATOM 927 C C . CYS A 1 118 ? -22.883 -2.965 41.609 1.00 54.38 118 CYS A C 1
ATOM 929 O O . CYS A 1 118 ? -22.172 -3.844 42.086 1.00 54.38 118 CYS A O 1
ATOM 931 N N . GLN A 1 119 ? -23.182 -1.822 42.222 1.00 54.88 119 GLN A N 1
ATOM 932 C 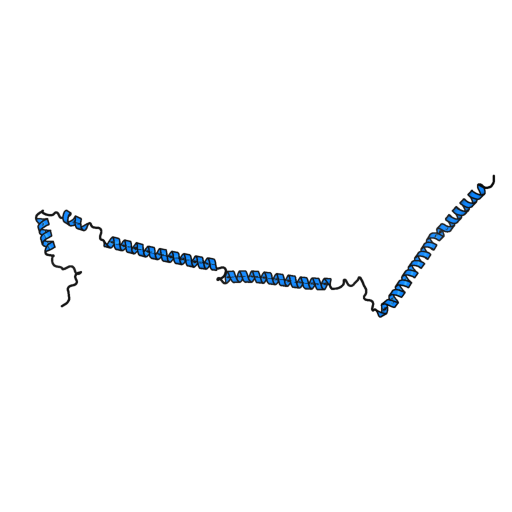CA . GLN A 1 119 ? -23.138 -1.591 43.658 1.00 54.88 119 GLN A CA 1
ATOM 933 C C . GLN A 1 119 ? -23.762 -0.264 44.112 1.00 54.88 119 GLN A C 1
ATOM 935 O O . GLN A 1 119 ? -23.795 -0.039 45.313 1.00 54.88 119 GLN A O 1
ATOM 940 N N . GLU A 1 120 ? -24.302 0.593 43.234 1.00 54.28 120 GLU A N 1
ATOM 941 C CA . GLU A 1 120 ? -25.063 1.760 43.727 1.00 54.28 120 GLU A CA 1
ATOM 942 C C . GLU A 1 120 ? -26.511 1.426 44.094 1.00 54.28 120 GLU A C 1
ATOM 944 O O . GLU A 1 120 ? -27.075 2.067 44.969 1.00 54.28 120 GLU A O 1
ATOM 949 N N . ASN A 1 121 ? -27.101 0.384 43.504 1.00 58.28 121 ASN A N 1
ATOM 950 C CA . ASN A 1 121 ? -28.422 -0.093 43.896 1.00 58.28 121 ASN A CA 1
ATOM 951 C C . ASN A 1 121 ? -28.406 -1.617 43.949 1.00 58.28 121 ASN A C 1
ATOM 953 O O . ASN A 1 121 ? -28.174 -2.278 42.932 1.00 58.28 121 ASN A O 1
ATOM 957 N N . LEU A 1 122 ? -28.661 -2.182 45.131 1.00 60.88 122 LEU A N 1
ATOM 958 C CA . LEU A 1 122 ? -29.108 -3.566 45.213 1.00 60.88 122 LEU A CA 1
ATOM 959 C C . LEU A 1 122 ? -30.424 -3.628 44.419 1.00 60.88 122 LEU A C 1
ATOM 961 O O . LEU A 1 122 ? -31.321 -2.837 44.715 1.00 60.88 122 LEU A O 1
ATOM 965 N N . PRO A 1 123 ? -30.564 -4.493 43.402 1.00 65.31 123 PRO A N 1
ATOM 966 C CA . PRO A 1 123 ? -31.847 -4.674 42.746 1.00 65.31 123 PRO A CA 1
ATOM 967 C C . PRO A 1 123 ? -32.776 -5.359 43.747 1.00 65.31 123 PRO A C 1
ATOM 969 O O . PRO A 1 123 ? -32.761 -6.577 43.910 1.00 65.31 123 PRO A O 1
ATOM 972 N N . ILE A 1 124 ? -33.536 -4.552 44.477 1.00 71.56 124 ILE A N 1
ATOM 973 C CA . ILE A 1 124 ? -34.605 -5.033 45.334 1.00 71.56 124 ILE A CA 1
ATOM 974 C C . ILE A 1 124 ? -35.792 -5.301 44.408 1.00 71.56 124 ILE A C 1
ATOM 976 O O . ILE A 1 124 ? -36.134 -4.490 43.550 1.00 71.56 124 ILE A O 1
ATOM 980 N N . GLU A 1 125 ? -36.396 -6.478 44.528 1.00 76.06 125 GLU A N 1
ATOM 981 C CA . GLU A 1 125 ? -37.602 -6.789 43.768 1.00 76.06 125 GLU A CA 1
ATOM 982 C C . GLU A 1 125 ? -38.730 -5.845 44.206 1.00 76.06 125 GLU A C 1
ATOM 984 O O . GLU A 1 125 ? -38.868 -5.552 45.396 1.00 76.06 125 GLU A O 1
ATOM 989 N N . ALA A 1 126 ? -39.569 -5.385 43.272 1.00 78.12 126 ALA A N 1
ATOM 990 C CA . ALA A 1 126 ? -40.601 -4.381 43.561 1.00 78.12 126 ALA A CA 1
ATOM 991 C C . ALA A 1 126 ? -41.545 -4.790 44.711 1.00 78.12 126 ALA A C 1
ATOM 993 O O . ALA A 1 126 ? -42.040 -3.939 45.450 1.00 78.12 126 ALA A O 1
ATOM 994 N N . VAL A 1 127 ? -41.738 -6.099 44.899 1.00 82.38 127 VAL A N 1
ATOM 995 C CA . VAL A 1 127 ? -42.529 -6.694 45.986 1.00 82.38 127 VAL A CA 1
ATOM 996 C C . VAL A 1 127 ? -41.942 -6.367 47.366 1.00 82.38 127 VAL A C 1
ATOM 998 O O . VAL A 1 127 ? -42.682 -6.177 48.331 1.00 82.38 127 VAL A O 1
ATOM 1001 N N . TYR A 1 128 ? -40.618 -6.234 47.463 1.00 84.31 128 TYR A N 1
ATOM 1002 C CA . TYR A 1 128 ? -39.907 -5.979 48.713 1.00 84.31 128 TYR A CA 1
ATOM 1003 C C . TYR A 1 128 ? -39.687 -4.493 49.017 1.00 84.31 128 TYR A C 1
ATOM 1005 O O . TYR A 1 128 ? -39.347 -4.154 50.150 1.00 84.31 128 TYR A O 1
ATOM 1013 N N . HIS A 1 129 ? -39.942 -3.586 48.066 1.00 85.81 129 HIS A N 1
ATOM 1014 C CA . HIS A 1 129 ? -39.754 -2.143 48.268 1.00 85.81 129 HIS A CA 1
ATOM 1015 C C . HIS A 1 129 ? -40.554 -1.602 49.457 1.00 85.81 129 HIS A C 1
ATOM 1017 O O . HIS A 1 129 ? -40.012 -0.859 50.270 1.00 85.81 129 HIS A O 1
ATOM 1023 N N . ARG A 1 130 ? -41.819 -2.018 49.612 1.00 88.38 130 ARG A N 1
ATOM 1024 C CA . ARG A 1 130 ? -42.668 -1.567 50.729 1.00 88.38 130 ARG A CA 1
ATOM 1025 C C . ARG A 1 130 ? -42.095 -1.971 52.090 1.00 88.38 130 ARG A C 1
ATOM 1027 O O . ARG A 1 130 ? -42.133 -1.180 53.027 1.00 88.38 130 ARG A O 1
ATOM 1034 N N . TYR A 1 131 ? -41.553 -3.182 52.192 1.00 88.44 131 TYR A N 1
ATOM 1035 C CA . TYR A 1 131 ? -40.933 -3.672 53.423 1.00 88.44 131 TYR A CA 1
ATOM 1036 C C . TYR A 1 131 ? -39.605 -2.964 53.707 1.00 88.44 131 TYR A C 1
ATOM 1038 O O . TYR A 1 131 ? -39.296 -2.686 54.861 1.00 88.44 131 TYR A O 1
ATOM 1046 N N . MET A 1 132 ? -38.845 -2.625 52.663 1.00 86.31 132 MET A N 1
ATOM 1047 C CA . MET A 1 132 ? -37.574 -1.912 52.797 1.00 86.31 132 MET A CA 1
ATOM 1048 C C . MET A 1 132 ? -37.746 -0.460 53.220 1.00 86.31 132 MET A C 1
ATOM 1050 O O . MET A 1 132 ? -37.027 -0.013 54.106 1.00 86.31 132 MET A O 1
ATOM 1054 N N . VAL A 1 133 ? -38.730 0.250 52.660 1.00 88.69 133 VAL A N 1
ATOM 1055 C CA . VAL A 1 133 ? -39.087 1.603 53.116 1.00 88.69 133 VAL A CA 1
ATOM 1056 C C . VAL A 1 133 ? -39.450 1.575 54.598 1.00 88.69 133 VAL A C 1
ATOM 1058 O O . VAL A 1 133 ? -38.909 2.353 55.375 1.00 88.69 133 VAL A O 1
ATOM 1061 N N . HIS A 1 134 ? -40.275 0.611 55.010 1.00 92.38 134 HIS A N 1
ATOM 1062 C CA . HIS A 1 134 ? -40.682 0.504 56.406 1.00 92.38 134 HIS A CA 1
ATOM 1063 C C . HIS A 1 134 ? -39.519 0.155 57.348 1.00 92.38 134 HIS A C 1
ATOM 1065 O O . HIS A 1 134 ? -39.428 0.700 58.444 1.00 92.38 134 HIS A O 1
ATOM 1071 N N . LEU A 1 135 ? -38.599 -0.720 56.925 1.00 91.81 135 LEU A N 1
ATOM 1072 C CA . LEU A 1 135 ? -37.399 -1.038 57.700 1.00 91.81 135 LEU A CA 1
ATOM 1073 C C . LEU A 1 135 ? -36.474 0.177 57.838 1.00 91.81 135 LEU A C 1
ATOM 1075 O O . LEU A 1 135 ? -35.924 0.398 58.913 1.00 91.81 135 LEU A O 1
ATOM 1079 N N . LEU A 1 136 ? -36.307 0.958 56.766 1.00 90.56 136 LEU A N 1
ATOM 1080 C CA . LEU A 1 136 ? -35.496 2.174 56.781 1.00 90.56 136 LEU A CA 1
ATOM 1081 C C . LEU A 1 136 ? -36.103 3.240 57.698 1.00 90.56 136 LEU A C 1
ATOM 1083 O O . LEU A 1 136 ? -35.374 3.828 58.488 1.00 90.56 136 LEU A O 1
ATOM 1087 N N . GLU A 1 137 ? -37.422 3.436 57.669 1.00 93.44 137 GLU A N 1
ATOM 1088 C CA . GLU A 1 137 ? -38.126 4.308 58.622 1.00 93.44 137 GLU A CA 1
ATOM 1089 C C . GLU A 1 137 ? -37.895 3.860 60.076 1.00 93.44 137 GLU A C 1
ATOM 1091 O O . GLU A 1 137 ? -37.566 4.670 60.946 1.00 93.44 137 GLU A O 1
ATOM 1096 N N . LEU A 1 138 ? -38.007 2.556 60.349 1.00 93.94 138 LEU A N 1
ATOM 1097 C CA . LEU A 1 138 ? -37.743 1.991 61.675 1.00 93.94 138 LEU A CA 1
ATOM 1098 C C . LEU A 1 138 ? -36.283 2.179 62.110 1.00 93.94 138 LEU A C 1
ATOM 1100 O O . LEU A 1 138 ? -36.018 2.464 63.274 1.00 93.94 138 LEU A O 1
ATOM 1104 N N . ALA A 1 139 ? -35.334 2.042 61.184 1.00 92.81 139 ALA A N 1
ATOM 1105 C CA . ALA A 1 139 ? -33.919 2.254 61.457 1.00 92.81 139 ALA A CA 1
ATOM 1106 C C . ALA A 1 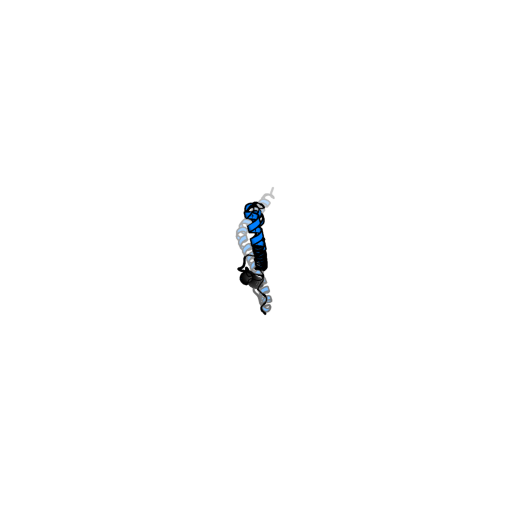139 ? -33.613 3.726 61.767 1.00 92.81 139 ALA A C 1
ATOM 1108 O O . ALA A 1 139 ? -32.907 3.998 62.733 1.00 92.81 139 ALA A O 1
ATOM 1109 N N . VAL A 1 140 ? -34.173 4.669 61.001 1.00 94.69 140 VAL A N 1
ATOM 1110 C CA . VAL A 1 140 ? -34.001 6.113 61.238 1.00 94.69 140 VAL A CA 1
ATOM 1111 C C . VAL A 1 140 ? -34.564 6.502 62.602 1.00 94.69 140 VAL A C 1
ATOM 1113 O O . VAL A 1 140 ? -33.839 7.052 63.424 1.00 94.69 140 VAL A O 1
ATOM 1116 N N . THR A 1 141 ? -35.809 6.123 62.898 1.00 93.69 141 THR A N 1
ATOM 1117 C CA . THR A 1 141 ? -36.429 6.419 64.204 1.00 93.69 141 THR A CA 1
ATOM 1118 C C . THR A 1 141 ? -35.703 5.761 65.379 1.00 93.69 141 THR A C 1
ATOM 1120 O O . THR A 1 141 ? -35.671 6.306 66.484 1.00 93.69 141 THR A O 1
ATOM 1123 N N . PHE A 1 142 ? -35.105 4.586 65.171 1.00 95.56 142 PHE A N 1
ATOM 1124 C CA . PHE A 1 142 ? -34.263 3.947 66.176 1.00 95.56 142 PHE A CA 1
ATOM 1125 C C . PHE A 1 142 ? -32.966 4.727 66.415 1.00 95.56 142 PHE A C 1
ATOM 1127 O O . PHE A 1 142 ? -32.588 4.912 67.571 1.00 95.56 142 PHE A O 1
ATOM 1134 N N . ILE A 1 143 ? -32.304 5.190 65.349 1.00 94.69 143 ILE A N 1
ATOM 1135 C CA . ILE A 1 143 ? -31.081 5.998 65.437 1.00 94.69 143 ILE A CA 1
ATOM 1136 C C . ILE A 1 143 ? -31.366 7.308 66.173 1.00 94.69 143 ILE A C 1
ATOM 1138 O O . ILE A 1 143 ? -30.665 7.605 67.134 1.00 94.69 143 ILE A O 1
ATOM 1142 N N . GLU A 1 144 ? -32.429 8.027 65.805 1.00 93.56 144 GLU A N 1
ATOM 1143 C CA . GLU A 1 144 ? -32.838 9.272 66.474 1.00 93.56 144 GLU A CA 1
ATOM 1144 C C . GLU A 1 144 ? -33.046 9.055 67.982 1.00 93.56 144 GLU A C 1
ATOM 1146 O O . GLU A 1 144 ? -32.460 9.746 68.812 1.00 93.56 144 GLU A O 1
ATOM 1151 N N . ARG A 1 145 ? -33.797 8.013 68.364 1.00 93.56 145 ARG A N 1
ATOM 1152 C CA . ARG A 1 145 ? -34.009 7.670 69.781 1.00 93.56 145 ARG A CA 1
ATOM 1153 C C . ARG A 1 145 ? -32.727 7.278 70.508 1.00 93.56 145 ARG A C 1
ATOM 1155 O O . ARG A 1 145 ? -32.599 7.518 71.708 1.00 93.56 145 ARG A O 1
ATOM 1162 N N . LEU A 1 146 ? -31.807 6.605 69.822 1.00 94.00 146 LEU A N 1
ATOM 1163 C CA . LEU A 1 146 ? -30.523 6.225 70.396 1.00 94.00 146 LEU A CA 1
ATOM 1164 C C . LEU A 1 146 ? -29.660 7.463 70.650 1.00 94.00 146 LEU A C 1
ATOM 1166 O O . LEU A 1 146 ? -29.051 7.561 71.714 1.00 94.00 146 LEU A O 1
ATOM 1170 N N . GLU A 1 147 ? -29.633 8.403 69.707 1.00 92.94 147 GLU A N 1
ATOM 1171 C CA . GLU A 1 147 ? -28.931 9.679 69.844 1.00 92.94 147 GLU A CA 1
ATOM 1172 C C . GLU A 1 147 ? -29.493 10.504 71.005 1.00 92.94 147 GLU A C 1
ATOM 1174 O O . GLU A 1 147 ? -28.715 10.919 71.867 1.00 92.94 147 GLU A O 1
ATOM 1179 N N . ASP A 1 148 ? -30.819 10.627 71.115 1.00 91.94 148 ASP A N 1
ATOM 1180 C CA . ASP A 1 148 ? -31.486 11.295 72.240 1.00 91.94 148 ASP A CA 1
ATOM 1181 C C . ASP A 1 148 ? -31.077 10.676 73.587 1.00 91.94 148 ASP A C 1
ATOM 1183 O O . ASP A 1 148 ? -30.705 11.371 74.538 1.00 91.94 148 ASP A O 1
ATOM 1187 N N . HIS A 1 149 ? -31.106 9.343 73.687 1.00 91.69 149 HIS A N 1
ATOM 1188 C CA . HIS A 1 149 ? -30.707 8.644 74.907 1.00 91.69 149 HIS A CA 1
ATOM 1189 C C . HIS A 1 149 ? -29.222 8.844 75.239 1.00 91.69 149 HIS A C 1
ATOM 1191 O O . HIS A 1 149 ? -28.876 9.036 76.409 1.00 91.69 149 HIS A O 1
ATOM 1197 N N . LEU A 1 150 ? -28.338 8.820 74.239 1.00 90.19 150 LEU A N 1
ATOM 1198 C CA . LEU A 1 150 ? -26.910 9.080 74.431 1.00 90.19 150 LEU A CA 1
ATOM 1199 C C . LEU A 1 150 ? -26.653 10.524 74.871 1.00 90.19 150 LEU A C 1
ATOM 1201 O O . LEU A 1 150 ? -25.810 10.759 75.740 1.00 90.19 150 LEU A O 1
ATOM 1205 N N . GLU A 1 151 ? -27.395 11.485 74.327 1.00 88.25 151 GLU A N 1
ATOM 1206 C CA . GLU A 1 151 ? -27.315 12.882 74.733 1.00 88.25 151 GLU A CA 1
ATOM 1207 C C . GLU A 1 151 ? -27.777 13.080 76.183 1.00 88.25 151 GLU A C 1
ATOM 1209 O O . GLU A 1 151 ? -27.089 13.745 76.963 1.00 88.25 151 GLU A O 1
ATOM 1214 N N . ILE A 1 152 ? -28.879 12.441 76.588 1.00 85.88 152 ILE A N 1
ATOM 1215 C CA . ILE A 1 152 ? -29.342 12.447 77.982 1.00 85.88 152 ILE A CA 1
ATOM 1216 C C . ILE A 1 152 ? -28.250 11.892 78.905 1.00 85.88 152 ILE A C 1
ATOM 1218 O O . ILE A 1 152 ? -27.875 12.560 79.870 1.00 85.88 152 ILE A O 1
ATOM 1222 N N . ILE A 1 153 ? -27.681 10.721 78.597 1.00 86.31 153 ILE A N 1
ATOM 1223 C CA . ILE A 1 153 ? -26.618 10.101 79.409 1.00 86.31 153 ILE A CA 1
ATOM 1224 C C . ILE A 1 153 ? -25.383 11.007 79.499 1.00 86.31 153 ILE A C 1
ATOM 1226 O O . ILE A 1 153 ? -24.806 11.145 80.577 1.00 86.31 153 ILE A O 1
ATOM 1230 N N . ARG A 1 154 ? -24.995 11.670 78.403 1.00 81.25 154 ARG A N 1
ATOM 1231 C CA . ARG A 1 154 ? -23.879 12.629 78.385 1.00 81.25 154 ARG A CA 1
ATOM 1232 C C . ARG A 1 154 ? -24.146 13.851 79.269 1.00 81.25 154 ARG A C 1
ATOM 1234 O O . ARG A 1 154 ? -23.218 14.375 79.880 1.00 81.25 154 ARG A O 1
ATOM 1241 N N . ASN A 1 155 ? -25.398 14.293 79.365 1.00 78.12 155 ASN A N 1
ATOM 1242 C CA . ASN A 1 155 ? -25.795 15.471 80.138 1.00 78.12 155 ASN A CA 1
ATOM 1243 C C . ASN A 1 155 ? -26.040 15.177 81.635 1.00 78.12 155 ASN A C 1
ATOM 1245 O O . ASN A 1 155 ? -25.924 16.088 82.458 1.00 78.12 155 ASN A O 1
ATOM 1249 N N . VAL A 1 156 ? -26.313 13.923 82.021 1.00 74.56 156 VAL A N 1
ATOM 1250 C CA . VAL A 1 156 ? -26.529 13.496 83.423 1.00 74.56 156 VAL A CA 1
ATOM 1251 C C . VAL A 1 156 ? -25.363 13.849 84.374 1.00 74.56 156 VAL A C 1
ATOM 1253 O O . VAL A 1 156 ? -25.636 14.443 85.419 1.00 74.56 156 VAL A O 1
ATOM 1256 N N . PRO A 1 157 ? -24.075 13.585 84.060 1.00 70.12 157 PRO A N 1
ATOM 1257 C CA . PRO A 1 157 ? -22.963 13.971 84.935 1.00 70.12 157 PRO A CA 1
ATOM 1258 C C . PRO A 1 157 ? -22.828 15.491 85.116 1.00 70.12 157 PRO A C 1
ATOM 1260 O O . PRO A 1 157 ? -22.316 15.957 86.133 1.00 70.12 157 PRO A O 1
ATOM 1263 N N . HIS A 1 158 ? -23.303 16.279 84.148 1.00 64.88 158 HIS A N 1
ATOM 1264 C CA . HIS A 1 158 ? -23.269 17.739 84.205 1.00 64.88 158 HIS A CA 1
ATOM 1265 C C . HIS A 1 158 ? -24.466 18.339 84.953 1.00 64.88 158 HIS A C 1
ATOM 1267 O O . HIS A 1 158 ? -24.432 19.522 85.293 1.00 64.88 158 HIS A O 1
ATOM 1273 N N . LEU A 1 159 ? -25.501 17.548 85.255 1.00 67.81 159 LEU A N 1
ATOM 1274 C CA . LEU A 1 159 ? -26.702 18.018 85.943 1.00 67.81 159 LEU A CA 1
ATOM 1275 C C . LEU A 1 159 ? -26.404 18.462 87.382 1.00 67.81 159 LEU A C 1
ATOM 1277 O O . LEU A 1 159 ? -26.911 19.498 87.802 1.00 67.81 159 LEU A O 1
ATOM 1281 N N . ASP A 1 160 ? -25.550 17.744 88.121 1.00 66.81 160 ASP A N 1
ATOM 1282 C CA . ASP A 1 160 ? -25.200 18.120 89.502 1.00 66.81 160 ASP A CA 1
ATOM 1283 C C . ASP A 1 160 ? -24.346 19.400 89.548 1.00 66.81 160 ASP A C 1
ATOM 1285 O O . ASP A 1 160 ? -24.594 20.297 90.357 1.00 66.81 160 ASP A O 1
ATOM 1289 N N . GLU A 1 161 ? -23.398 19.554 88.619 1.00 71.94 161 GLU A N 1
ATOM 1290 C CA . GLU A 1 161 ? -22.610 20.785 88.485 1.00 71.94 161 GLU A CA 1
ATOM 1291 C C . GLU A 1 161 ? -23.462 21.972 88.014 1.00 71.94 161 GLU A C 1
ATOM 1293 O O . GLU A 1 161 ? -23.326 23.081 88.541 1.00 71.94 161 GLU A O 1
ATOM 1298 N N . ASN A 1 162 ? -24.399 21.755 87.087 1.00 69.38 162 ASN A N 1
ATOM 1299 C CA . ASN A 1 162 ? -25.346 22.781 86.655 1.00 69.38 162 ASN A CA 1
ATOM 1300 C C . ASN A 1 162 ? -26.328 23.160 87.778 1.00 69.38 162 ASN A C 1
ATOM 1302 O O . ASN A 1 162 ? -26.539 24.348 88.012 1.00 69.38 162 ASN A O 1
ATOM 1306 N N . LEU A 1 163 ? -26.839 22.200 88.558 1.00 72.25 163 LEU A N 1
ATOM 1307 C CA . LEU A 1 163 ? -27.670 22.456 89.742 1.00 72.25 163 LEU A CA 1
ATOM 1308 C C . LEU A 1 163 ? -26.898 23.198 90.840 1.00 72.25 163 LEU A C 1
ATOM 1310 O O . LEU A 1 163 ? -27.453 24.095 91.477 1.00 72.25 163 LEU A O 1
ATOM 1314 N N . LYS A 1 164 ? -25.615 22.880 91.060 1.00 74.94 164 LYS A N 1
ATOM 1315 C CA . LYS A 1 164 ? -24.744 23.623 91.985 1.00 74.94 164 LYS A CA 1
ATOM 1316 C C . LYS A 1 164 ? -24.471 25.043 91.498 1.00 74.94 164 LYS A C 1
ATOM 1318 O O . LYS A 1 164 ? -24.461 25.958 92.320 1.00 74.94 164 LYS A O 1
ATOM 1323 N N . LYS A 1 165 ? -24.240 25.259 90.197 1.00 77.69 165 LYS A N 1
ATOM 1324 C CA . LYS A 1 165 ? -24.090 26.603 89.606 1.00 77.69 165 LYS A CA 1
ATOM 1325 C C . LYS A 1 165 ? -25.379 27.414 89.732 1.00 77.69 165 LYS A C 1
ATOM 1327 O O . LYS A 1 165 ? -25.326 28.561 90.162 1.00 77.69 165 LYS A O 1
ATOM 1332 N N . MET A 1 166 ? -26.528 26.802 89.460 1.00 74.56 166 MET A N 1
ATOM 1333 C CA . MET A 1 166 ? -27.838 27.446 89.559 1.00 74.56 166 MET A CA 1
ATOM 1334 C C . MET A 1 166 ? -28.208 27.776 91.016 1.00 74.56 166 MET A C 1
ATOM 1336 O O . MET A 1 166 ? -28.608 28.900 91.305 1.00 74.56 166 MET A O 1
ATOM 1340 N N . ARG A 1 167 ? -27.950 26.868 91.974 1.00 75.94 167 ARG A N 1
ATOM 1341 C CA . ARG A 1 167 ? -28.077 27.161 93.418 1.00 75.94 167 ARG A CA 1
ATOM 1342 C C . ARG A 1 167 ? -27.139 28.277 93.877 1.00 75.94 167 ARG A C 1
ATOM 1344 O O . ARG A 1 167 ? -27.523 29.078 94.727 1.00 75.94 167 ARG A O 1
ATOM 1351 N N . ARG A 1 168 ? -25.912 28.337 93.344 1.00 75.31 168 ARG A N 1
ATOM 1352 C CA . ARG A 1 168 ? -24.972 29.434 93.624 1.00 75.31 168 ARG A CA 1
ATOM 1353 C C . ARG A 1 168 ? -25.487 30.766 93.072 1.00 75.31 168 ARG A C 1
ATOM 1355 O O . ARG A 1 168 ? -25.453 31.742 93.811 1.00 75.31 168 ARG A O 1
ATOM 1362 N N . ALA A 1 169 ? -26.025 30.797 91.853 1.00 73.75 169 ALA A N 1
ATOM 1363 C CA . ALA A 1 169 ? -26.640 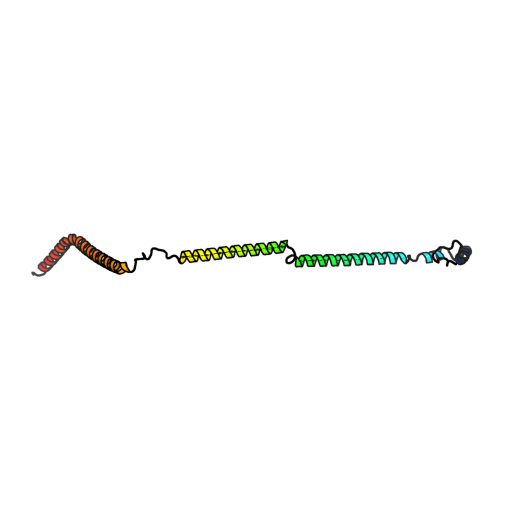31.993 91.272 1.00 73.75 169 ALA A CA 1
ATOM 1364 C C . ALA A 1 169 ? -27.847 32.481 92.096 1.00 73.75 169 ALA A C 1
ATOM 1366 O O . ALA A 1 169 ? -27.900 33.644 92.480 1.00 73.75 169 ALA A O 1
ATOM 1367 N N . GLN A 1 170 ? -28.738 31.570 92.498 1.00 69.25 170 GLN A N 1
ATOM 1368 C CA . GLN A 1 170 ? -29.905 31.903 93.319 1.00 69.25 170 GLN A CA 1
ATOM 1369 C C . GLN A 1 170 ? -29.521 32.435 94.713 1.00 69.25 170 GLN A C 1
ATOM 1371 O O . GLN A 1 170 ? -30.162 33.347 95.230 1.00 69.25 170 GLN A O 1
ATOM 1376 N N . ARG A 1 171 ? -28.438 31.921 95.321 1.00 60.75 171 ARG A N 1
ATOM 1377 C CA . ARG A 1 171 ? -27.887 32.472 96.574 1.00 60.75 171 ARG A CA 1
ATOM 1378 C C . ARG A 1 171 ? -27.289 33.869 96.405 1.00 60.75 171 ARG A C 1
ATOM 1380 O O . ARG A 1 171 ? -27.400 34.668 97.332 1.00 60.75 171 ARG A O 1
ATOM 1387 N N . VAL A 1 172 ? -26.648 34.157 95.271 1.00 61.12 172 VAL A N 1
ATOM 1388 C CA . VAL A 1 172 ? -26.076 35.485 94.976 1.00 61.12 172 VAL A CA 1
ATOM 1389 C C . VAL A 1 172 ? -27.182 36.524 94.756 1.00 61.12 172 VAL A C 1
ATOM 1391 O O . VAL A 1 172 ? -27.046 37.653 95.218 1.00 61.12 172 VAL A O 1
ATOM 1394 N N . ASP A 1 173 ? -28.309 36.141 94.157 1.00 58.62 173 ASP A N 1
ATOM 1395 C CA . ASP A 1 173 ? -29.458 37.044 93.997 1.00 58.62 173 ASP A CA 1
ATOM 1396 C C . ASP A 1 173 ? -30.189 37.317 95.324 1.00 58.62 173 ASP A C 1
ATOM 1398 O O . ASP A 1 173 ? -30.547 38.462 95.604 1.00 58.62 173 ASP A O 1
ATOM 1402 N N . LEU A 1 174 ? -30.315 36.313 96.203 1.00 59.19 174 LEU A N 1
ATOM 1403 C CA . LEU A 1 174 ? -30.867 36.473 97.562 1.00 59.19 174 LEU A CA 1
ATOM 1404 C C . LEU A 1 174 ? -29.964 37.294 98.502 1.00 59.19 174 LEU A C 1
ATOM 1406 O O . LEU A 1 174 ? -30.458 37.909 99.441 1.00 59.19 174 LEU A O 1
ATOM 1410 N N . SER A 1 175 ? -28.650 37.335 98.255 1.00 56.78 175 SER A N 1
ATOM 1411 C CA . SER A 1 175 ? -27.695 38.170 99.014 1.00 56.78 175 SER A CA 1
ATOM 1412 C C . SER A 1 175 ? -27.499 39.574 98.429 1.00 56.78 175 SER A C 1
ATOM 1414 O O . SER A 1 175 ? -26.849 40.408 99.051 1.00 56.78 175 SER A O 1
ATOM 1416 N N . ARG A 1 176 ? -28.105 39.868 97.271 1.00 54.91 176 ARG A N 1
ATOM 1417 C CA . ARG A 1 176 ? -28.242 41.224 96.711 1.00 54.91 176 ARG A CA 1
ATOM 1418 C C . ARG A 1 176 ? -29.590 41.886 97.023 1.00 54.91 176 ARG A C 1
ATOM 1420 O O . ARG A 1 176 ? -29.780 43.044 96.671 1.00 54.91 176 ARG A O 1
ATOM 1427 N N . THR A 1 177 ? -30.514 41.174 97.670 1.00 53.12 177 THR A N 1
ATOM 1428 C CA . THR A 1 177 ? -31.880 41.640 97.983 1.00 53.12 177 THR A CA 1
ATOM 1429 C C . THR A 1 177 ? -32.198 41.637 99.481 1.00 53.12 177 THR A C 1
ATOM 1431 O O . THR A 1 177 ? -33.350 41.488 99.878 1.00 53.12 177 THR A O 1
ATOM 1434 N N . VAL A 1 178 ? -31.194 41.865 100.330 1.00 46.12 178 VAL A N 1
ATOM 1435 C CA . VAL A 1 178 ? -31.405 42.328 101.709 1.00 46.12 178 VAL A CA 1
ATOM 1436 C C . VAL A 1 178 ? -30.404 43.468 101.961 1.00 46.12 178 VAL A C 1
ATOM 1438 O O . VAL A 1 178 ? -29.219 43.243 101.709 1.00 46.12 178 VAL A O 1
ATOM 1441 N N . PRO A 1 179 ? -30.861 44.682 102.333 1.00 51.31 179 PRO A N 1
ATOM 1442 C CA . PRO A 1 179 ? -30.004 45.855 102.540 1.00 51.31 179 PRO A CA 1
ATOM 1443 C C . PRO A 1 179 ? -29.040 45.707 103.722 1.00 51.31 179 PRO A C 1
ATOM 1445 O O . PRO A 1 179 ? -29.386 44.989 104.689 1.00 51.31 179 PRO A O 1
#